Protein AF-A0A2V3IZL9-F1 (afdb_monomer_lite)

Radius of gyration: 16.07 Å; chains: 1; bounding box: 33×41×40 Å

Secondary structure (DSSP, 8-state):
----HHHHHHHHHSHHHHHHHHHHHHHHTT--HHHHTT-BGGGEE-TT-GGGTTS-TT-EEEEESS-SSSSSEEEEE--HHHHHHHHHHHHHS-TT--TTSBS----HHHHHHHHHHHHHHTT-TTS---TTHHHHHHHHHHHHTT--HHHHHHHTT-SSGGG-

InterPro domains:
  IPR011010 DNA breaking-rejoining enzyme, catalytic core [SSF56349] (24-163)
  IPR013762 Integrase-like, catalytic domain superfamily [G3DSA:1.10.443.10] (12-164)

Organism: NCBI:txid448386

pLDDT: mean 85.04, std 13.05, range [33.5, 96.06]

Foldseek 3Di:
DDDPLLVVLVVCQDLLNLLVLLLLQCLQQLHFLVQSQQFAQLFKAAQPRPVCVVDDRRKIWGWRQDAPADGTDIAIRNDNVSRVSLVSLVVSDPPVSDRNHRSGPYDSVSNVVSVCVVCVVVVNNVPPDDSNNSSVVSLVVVVVVVDDLVNSCRSNVHNDSVRD

Structure (mmCIF, N/CA/C/O backbone):
data_AF-A0A2V3IZL9-F1
#
_entry.id   AF-A0A2V3IZL9-F1
#
loop_
_atom_site.group_PDB
_atom_site.id
_atom_site.type_symbol
_atom_site.label_atom_id
_atom_site.label_alt_id
_atom_site.label_comp_id
_atom_site.label_asym_id
_atom_site.label_entity_id
_atom_site.label_seq_id
_atom_site.pdbx_PDB_ins_code
_atom_site.Cartn_x
_atom_site.Cartn_y
_atom_site.Cartn_z
_atom_site.occupancy
_atom_site.B_iso_or_equiv
_atom_site.auth_seq_id
_atom_site.auth_comp_id
_atom_site.auth_asym_id
_atom_site.auth_atom_id
_atom_site.pdbx_PDB_model_num
ATOM 1 N N . MET A 1 1 ? -17.050 20.975 -21.492 1.00 37.88 1 MET A N 1
ATOM 2 C CA . MET A 1 1 ? -16.648 21.228 -20.092 1.00 37.88 1 MET A CA 1
ATOM 3 C C . MET A 1 1 ? -15.256 20.651 -19.922 1.00 37.88 1 MET A C 1
ATOM 5 O O . MET A 1 1 ? -15.121 19.438 -19.833 1.00 37.88 1 MET A O 1
ATOM 9 N N . GLU A 1 2 ? -14.222 21.484 -19.999 1.00 33.50 2 GLU A N 1
ATOM 10 C CA . GLU A 1 2 ? -12.841 21.005 -19.909 1.00 33.50 2 GLU A CA 1
ATOM 11 C C . GLU A 1 2 ? -12.467 20.761 -18.446 1.00 33.50 2 GLU A C 1
ATOM 13 O O . GLU A 1 2 ? -12.505 21.672 -17.619 1.00 33.50 2 GLU A O 1
ATOM 18 N N . PHE A 1 3 ? -12.110 19.520 -18.113 1.00 38.94 3 PHE A N 1
ATOM 19 C CA . PHE A 1 3 ? -11.546 19.213 -16.804 1.00 38.94 3 PHE A CA 1
ATOM 20 C C . PHE A 1 3 ? -10.149 19.829 -16.724 1.00 38.94 3 PHE A C 1
ATOM 22 O O . PHE A 1 3 ? -9.230 19.391 -17.416 1.00 38.94 3 PHE A O 1
ATOM 29 N N . ASN A 1 4 ? -9.978 20.851 -15.883 1.00 41.94 4 ASN A N 1
ATOM 30 C CA . ASN A 1 4 ? -8.697 21.533 -15.747 1.00 41.94 4 ASN A CA 1
ATOM 31 C C . ASN A 1 4 ? -7.680 20.631 -15.021 1.00 41.94 4 ASN A C 1
ATOM 33 O O . ASN A 1 4 ? -7.564 20.636 -13.792 1.00 41.94 4 ASN A O 1
ATOM 37 N N . PHE A 1 5 ? -6.929 19.854 -15.808 1.00 52.66 5 PHE A N 1
ATOM 38 C CA . PHE A 1 5 ? -5.935 18.884 -15.341 1.00 52.66 5 PHE A CA 1
ATOM 39 C C . PHE A 1 5 ? -4.870 19.483 -14.408 1.00 52.66 5 PHE A C 1
ATOM 41 O O . PHE A 1 5 ? -4.310 18.745 -13.599 1.00 52.66 5 PHE A O 1
ATOM 48 N N . SER A 1 6 ? -4.612 20.797 -14.459 1.00 59.06 6 SER A N 1
ATOM 49 C CA . SER A 1 6 ? -3.675 21.452 -13.533 1.00 59.06 6 SER A CA 1
ATOM 50 C C . SER A 1 6 ? -4.178 21.437 -12.083 1.00 59.06 6 SER A C 1
ATOM 52 O O . SER A 1 6 ? -3.415 21.104 -11.177 1.00 59.06 6 SER A O 1
ATOM 54 N N . ILE A 1 7 ? -5.473 21.695 -11.868 1.00 59.00 7 ILE A N 1
ATOM 55 C CA . ILE A 1 7 ? -6.106 21.694 -10.541 1.00 59.00 7 ILE A CA 1
ATOM 56 C C . ILE A 1 7 ? -6.195 20.260 -10.012 1.00 59.00 7 ILE A C 1
ATOM 58 O O . ILE A 1 7 ? -5.825 20.001 -8.869 1.00 59.00 7 ILE A O 1
ATOM 62 N N . VAL A 1 8 ? -6.605 19.308 -10.858 1.00 59.19 8 VAL A N 1
ATOM 63 C CA . VAL A 1 8 ? -6.649 17.880 -10.491 1.00 59.19 8 VAL A CA 1
ATOM 64 C C . VAL A 1 8 ? -5.250 17.370 -10.127 1.00 59.19 8 VAL A C 1
ATOM 66 O O . VAL A 1 8 ? -5.091 16.684 -9.120 1.00 59.19 8 VAL A O 1
ATOM 69 N N . GLY A 1 9 ? -4.224 17.747 -10.896 1.00 60.91 9 GLY A N 1
ATOM 70 C CA . GLY A 1 9 ? -2.834 17.399 -10.608 1.00 60.91 9 GLY A CA 1
ATOM 71 C C . GLY A 1 9 ? -2.327 17.990 -9.290 1.00 60.91 9 GLY A C 1
ATOM 72 O O . GLY A 1 9 ? -1.697 17.279 -8.511 1.00 60.91 9 GLY A O 1
ATOM 73 N N . TYR A 1 10 ? -2.650 19.253 -9.000 1.00 58.81 10 TYR A N 1
ATOM 74 C CA . TYR A 1 10 ? -2.283 19.907 -7.740 1.00 58.81 10 TYR A CA 1
ATOM 75 C C . TYR A 1 10 ? -2.980 19.268 -6.527 1.00 58.81 10 TYR A C 1
ATOM 77 O O . TYR A 1 10 ? -2.335 18.987 -5.518 1.00 58.81 10 TYR A O 1
ATOM 85 N N . LEU A 1 11 ? -4.276 18.954 -6.641 1.00 60.53 11 LEU A N 1
ATOM 86 C CA . LEU A 1 11 ? -5.027 18.259 -5.591 1.00 60.53 11 LEU A CA 1
ATOM 87 C C . LEU A 1 11 ? -4.432 16.872 -5.303 1.00 60.53 11 LEU A C 1
ATOM 89 O O . LEU A 1 11 ? -4.186 16.558 -4.140 1.00 60.53 11 LEU A O 1
ATOM 93 N N . LEU A 1 12 ? -4.109 16.087 -6.339 1.00 70.81 12 LEU A N 1
ATOM 94 C CA . LEU A 1 12 ? -3.459 14.773 -6.203 1.00 70.81 12 LEU A CA 1
ATOM 95 C C . LEU A 1 12 ? -2.086 14.836 -5.507 1.00 70.81 12 LEU A C 1
ATOM 97 O O . LEU A 1 12 ? -1.712 13.880 -4.827 1.00 70.81 12 LEU A O 1
ATOM 101 N N . GLN A 1 13 ? -1.357 15.948 -5.636 1.00 71.69 13 GLN A N 1
ATOM 102 C CA . GLN A 1 13 ? -0.076 16.176 -4.955 1.00 71.69 13 GLN A CA 1
ATOM 103 C C . GLN A 1 13 ? -0.220 16.618 -3.485 1.00 71.69 13 GLN A C 1
ATOM 105 O O . GLN A 1 13 ? 0.776 16.605 -2.757 1.00 71.69 13 GLN A O 1
ATOM 110 N N . SER A 1 14 ? -1.422 16.972 -3.015 1.00 80.81 14 SER A N 1
ATOM 111 C CA . SER A 1 14 ? -1.653 17.369 -1.618 1.00 80.81 14 SER A CA 1
ATOM 112 C C . SER A 1 14 ? -1.311 16.245 -0.627 1.00 80.81 14 SER A C 1
ATOM 114 O O . SER A 1 14 ? -1.488 15.064 -0.926 1.00 80.81 14 SER A O 1
ATOM 116 N N . ASN A 1 15 ? -0.875 16.589 0.592 1.00 82.25 15 ASN A N 1
ATOM 117 C CA . ASN A 1 15 ? -0.517 15.589 1.611 1.00 82.25 15 ASN A CA 1
ATOM 118 C C . ASN A 1 15 ? -1.667 14.615 1.939 1.00 82.25 15 ASN A C 1
ATOM 120 O O . ASN A 1 15 ? -1.412 13.441 2.198 1.00 82.25 15 ASN A O 1
ATOM 124 N N . GLN A 1 16 ? -2.922 15.078 1.902 1.00 84.56 16 GLN A N 1
ATOM 125 C CA . GLN A 1 16 ? -4.099 14.232 2.132 1.00 84.56 16 GLN A CA 1
ATOM 126 C C . GLN A 1 16 ? -4.310 13.251 0.971 1.00 84.56 16 GLN A C 1
ATOM 128 O O . GLN A 1 16 ? -4.436 12.046 1.198 1.00 84.56 16 GLN A O 1
ATOM 133 N N . SER A 1 17 ? -4.268 13.728 -0.279 1.00 87.19 17 SER A N 1
ATOM 134 C CA . SER A 1 17 ? -4.389 12.863 -1.457 1.00 87.19 17 SER A CA 1
ATOM 135 C C . SER A 1 17 ? -3.225 11.882 -1.568 1.00 87.19 17 SER A C 1
ATOM 137 O O . SER A 1 17 ? -3.472 10.689 -1.727 1.00 87.19 17 SER A O 1
ATOM 139 N N . GLN A 1 18 ? -1.979 12.323 -1.374 1.00 92.00 18 GLN A N 1
ATOM 140 C CA . GLN A 1 18 ? -0.821 11.428 -1.297 1.00 92.00 18 GLN A CA 1
ATOM 141 C C . GLN A 1 18 ? -1.012 10.349 -0.223 1.00 92.00 18 GLN A C 1
ATOM 143 O O . GLN A 1 18 ? -0.760 9.174 -0.488 1.00 92.00 18 GLN A O 1
ATOM 148 N N . ALA A 1 19 ? -1.481 10.708 0.979 1.00 92.69 19 ALA A N 1
ATOM 149 C CA . ALA A 1 19 ? -1.709 9.743 2.053 1.00 92.69 19 ALA A CA 1
ATOM 150 C C . ALA A 1 19 ? -2.843 8.757 1.727 1.00 92.69 19 ALA A C 1
ATOM 152 O O . ALA A 1 19 ? -2.721 7.571 2.037 1.00 92.69 19 ALA A O 1
ATOM 153 N N . ALA A 1 20 ? -3.910 9.207 1.062 1.00 91.94 20 ALA A N 1
ATOM 154 C CA . ALA A 1 20 ? -4.998 8.347 0.600 1.00 91.94 20 ALA A CA 1
ATOM 155 C C . ALA A 1 20 ? -4.521 7.371 -0.492 1.00 91.94 20 ALA A C 1
ATOM 157 O O . ALA A 1 20 ? -4.738 6.165 -0.378 1.00 91.94 20 ALA A O 1
ATOM 158 N N . ILE A 1 21 ? -3.788 7.862 -1.496 1.00 92.62 21 ILE A N 1
ATOM 159 C CA . ILE A 1 21 ? -3.204 7.055 -2.580 1.00 92.62 21 ILE A CA 1
ATOM 160 C C . ILE A 1 21 ? -2.223 6.027 -2.002 1.00 92.62 21 ILE A C 1
ATOM 162 O O . ILE A 1 21 ? -2.314 4.841 -2.316 1.00 92.62 21 ILE A O 1
ATOM 166 N N . ALA A 1 22 ? -1.345 6.440 -1.084 1.00 94.38 22 ALA A N 1
ATOM 167 C CA . ALA A 1 22 ? -0.443 5.539 -0.374 1.00 94.38 22 ALA A CA 1
ATOM 168 C C . ALA A 1 22 ? -1.197 4.466 0.431 1.00 94.38 22 ALA A C 1
ATOM 170 O O . ALA A 1 22 ? -0.697 3.351 0.570 1.00 94.38 22 ALA A O 1
ATOM 171 N N . ARG A 1 23 ? -2.399 4.760 0.949 1.00 92.88 23 ARG A N 1
ATOM 172 C CA . ARG A 1 23 ? -3.228 3.795 1.697 1.00 92.88 23 ARG A CA 1
ATOM 173 C C . ARG A 1 23 ? -3.940 2.821 0.762 1.00 92.88 23 ARG A C 1
ATOM 175 O O . ARG A 1 23 ? -3.947 1.633 1.066 1.00 92.88 23 ARG A O 1
ATOM 182 N N . VAL A 1 24 ? -4.394 3.263 -0.411 1.00 92.12 24 VAL A N 1
ATOM 183 C CA . VAL A 1 24 ? -4.887 2.378 -1.485 1.00 92.12 24 VAL A CA 1
ATOM 184 C C . VAL A 1 24 ? -3.777 1.440 -1.984 1.00 92.12 24 VAL A C 1
ATOM 186 O O . VAL A 1 24 ? -3.979 0.230 -2.054 1.00 92.12 24 VAL A O 1
ATOM 189 N N . VAL A 1 25 ? -2.580 1.967 -2.265 1.00 93.00 25 VAL A N 1
ATOM 190 C CA . VAL A 1 25 ? -1.413 1.177 -2.706 1.00 93.00 25 VAL A CA 1
ATOM 191 C C . VAL A 1 25 ? -0.969 0.188 -1.626 1.00 93.00 25 VAL A C 1
ATOM 193 O O . VAL A 1 25 ? -0.754 -0.988 -1.921 1.00 93.00 25 VAL A O 1
ATOM 196 N N . ALA A 1 26 ? -0.874 0.621 -0.366 1.00 93.75 26 ALA A N 1
ATOM 197 C CA . ALA A 1 26 ? -0.451 -0.249 0.727 1.00 93.75 26 ALA A CA 1
ATOM 198 C C . ALA A 1 26 ? -1.475 -1.339 1.058 1.00 93.75 26 ALA A C 1
ATOM 200 O O . ALA A 1 26 ? -1.083 -2.484 1.279 1.00 93.75 26 ALA A O 1
ATOM 201 N N . TRP A 1 27 ? -2.770 -1.018 1.042 1.00 92.06 27 TRP A N 1
ATOM 202 C CA . TRP A 1 27 ? -3.832 -2.007 1.218 1.00 92.06 27 TRP A CA 1
ATOM 203 C C . TRP A 1 27 ? -3.882 -2.992 0.042 1.00 92.06 27 TRP A C 1
ATOM 205 O O . TRP A 1 27 ? -4.098 -4.177 0.264 1.00 92.06 27 TRP A O 1
ATOM 215 N N . SER A 1 28 ? -3.606 -2.564 -1.195 1.00 91.25 28 SER A N 1
ATOM 216 C CA . SER A 1 28 ? -3.596 -3.478 -2.348 1.00 91.25 28 SER A CA 1
ATOM 217 C C . SER A 1 28 ? -2.330 -4.326 -2.505 1.00 91.25 28 SER A C 1
ATOM 219 O O . SER A 1 28 ? -2.432 -5.433 -3.023 1.00 91.25 28 SER A O 1
ATOM 221 N N . GLY A 1 29 ? -1.168 -3.863 -2.030 1.00 90.75 29 GLY A N 1
ATOM 222 C CA . GLY A 1 29 ? 0.095 -4.621 -2.028 1.00 90.75 29 GLY A CA 1
ATOM 223 C C . GLY A 1 29 ? 0.462 -5.274 -0.684 1.00 90.75 29 GLY A C 1
ATOM 224 O O . GLY A 1 29 ? 1.586 -5.750 -0.509 1.00 90.75 29 GLY A O 1
ATOM 225 N N . TYR A 1 30 ? -0.434 -5.264 0.310 1.00 92.06 30 TYR A N 1
ATOM 226 C CA . TYR A 1 30 ? -0.128 -5.702 1.683 1.00 92.06 30 TYR A CA 1
ATOM 227 C C . TYR A 1 30 ? 1.142 -5.035 2.252 1.00 92.06 30 TYR A C 1
ATOM 229 O O . TYR A 1 30 ? 1.972 -5.684 2.899 1.00 92.06 30 TYR A O 1
ATOM 237 N N . LEU A 1 31 ? 1.360 -3.752 1.955 1.00 92.00 31 LEU A N 1
ATOM 238 C CA . LEU A 1 31 ? 2.592 -3.048 2.309 1.00 92.00 31 LEU A CA 1
ATOM 239 C C . LEU A 1 31 ? 2.594 -2.621 3.776 1.00 92.00 31 LEU A C 1
ATOM 241 O O . LEU A 1 31 ? 1.599 -2.160 4.338 1.00 92.00 31 LEU A O 1
ATOM 245 N N . ARG A 1 32 ? 3.760 -2.744 4.400 1.00 91.69 32 ARG A N 1
ATOM 246 C CA . ARG A 1 32 ? 4.077 -2.158 5.699 1.00 91.69 32 ARG A CA 1
ATOM 247 C C . ARG A 1 32 ? 4.225 -0.647 5.526 1.00 91.69 32 ARG A C 1
ATOM 249 O O . ARG A 1 32 ? 4.630 -0.161 4.471 1.00 91.69 32 ARG A O 1
ATOM 256 N N . ALA A 1 33 ? 3.969 0.101 6.597 1.00 92.88 33 ALA A N 1
ATOM 257 C CA . ALA A 1 33 ? 4.085 1.559 6.596 1.00 92.88 33 ALA A CA 1
ATOM 258 C C . ALA A 1 33 ? 5.450 2.065 6.092 1.00 92.88 33 ALA A C 1
ATOM 260 O O . ALA A 1 33 ? 5.510 3.030 5.338 1.00 92.88 33 ALA A O 1
ATOM 261 N N . SER A 1 34 ? 6.532 1.394 6.492 1.00 92.00 34 SER A N 1
ATOM 262 C CA . SER A 1 34 ? 7.906 1.708 6.095 1.00 92.00 34 SER A CA 1
ATOM 263 C C . SER A 1 34 ? 8.219 1.376 4.635 1.00 92.00 34 SER A C 1
ATOM 265 O O . SER A 1 34 ? 9.044 2.058 4.037 1.00 92.00 34 SER A O 1
ATOM 267 N N . GLU A 1 35 ? 7.570 0.363 4.056 1.00 92.94 35 GLU A N 1
ATOM 268 C CA . GLU A 1 35 ? 7.785 -0.050 2.664 1.00 92.94 35 GLU A CA 1
ATOM 269 C C . GLU A 1 35 ? 7.171 0.990 1.713 1.00 92.94 35 GLU A C 1
ATOM 271 O O . GLU A 1 35 ? 7.853 1.505 0.832 1.00 92.94 35 GLU A O 1
ATOM 276 N N . VAL A 1 36 ? 5.916 1.394 1.945 1.00 93.31 36 VAL A N 1
ATOM 277 C CA . VAL A 1 36 ? 5.236 2.395 1.100 1.00 93.31 36 VAL A CA 1
ATOM 278 C C . VAL A 1 36 ? 5.790 3.817 1.278 1.00 93.31 36 VAL A C 1
ATOM 280 O O . VAL A 1 36 ? 5.882 4.556 0.303 1.00 93.31 36 VAL A O 1
ATOM 283 N N . LEU A 1 37 ? 6.230 4.204 2.485 1.00 93.62 37 LEU A N 1
ATOM 284 C CA . LEU A 1 37 ? 6.830 5.528 2.739 1.00 93.62 37 LEU A CA 1
ATOM 285 C C . LEU A 1 37 ? 8.277 5.669 2.228 1.00 93.62 37 LEU A C 1
ATOM 287 O O . LEU A 1 37 ? 8.823 6.774 2.245 1.00 93.62 37 LEU A O 1
ATOM 291 N N . ASN A 1 38 ? 8.907 4.582 1.773 1.00 92.19 38 ASN A N 1
ATOM 292 C CA . ASN A 1 38 ? 10.237 4.596 1.150 1.00 92.19 38 ASN A CA 1
ATOM 293 C C . ASN A 1 38 ? 10.240 4.077 -0.297 1.00 92.19 38 ASN A C 1
ATOM 295 O O . ASN A 1 38 ? 11.301 3.966 -0.905 1.00 92.19 38 ASN A O 1
ATOM 299 N N . LEU A 1 39 ? 9.061 3.818 -0.864 1.00 92.06 39 LEU A N 1
ATOM 300 C CA . LEU A 1 39 ? 8.889 3.432 -2.258 1.00 92.06 39 LEU A CA 1
ATOM 301 C C . LEU A 1 39 ? 9.360 4.561 -3.194 1.00 92.06 39 LEU A C 1
ATOM 303 O O . LEU A 1 39 ? 9.000 5.726 -3.003 1.00 92.06 39 LEU A O 1
ATOM 307 N N . THR A 1 40 ? 10.134 4.214 -4.222 1.00 92.44 40 THR A N 1
ATOM 308 C CA . THR A 1 40 ? 10.597 5.122 -5.288 1.00 92.44 40 THR A CA 1
ATOM 309 C C . THR A 1 40 ? 10.043 4.688 -6.641 1.00 92.44 40 THR A C 1
ATOM 311 O O . THR A 1 40 ? 9.646 3.535 -6.806 1.00 92.44 40 THR A O 1
ATOM 314 N N . TRP A 1 41 ? 10.000 5.584 -7.629 1.00 91.69 41 TRP A N 1
ATOM 315 C CA . TRP A 1 41 ? 9.412 5.263 -8.939 1.00 91.69 41 TRP A CA 1
ATOM 316 C C . TRP A 1 41 ? 10.158 4.155 -9.709 1.00 91.69 41 TRP A C 1
ATOM 318 O O . TRP A 1 41 ? 9.528 3.444 -10.486 1.00 91.69 41 TRP A O 1
ATOM 328 N N . ALA A 1 42 ? 11.446 3.932 -9.421 1.00 90.31 42 ALA A N 1
ATOM 329 C CA . ALA A 1 42 ? 12.259 2.796 -9.881 1.00 90.31 42 ALA A CA 1
ATOM 330 C C . ALA A 1 42 ? 11.758 1.431 -9.387 1.00 90.31 42 ALA A C 1
ATOM 332 O O . ALA A 1 42 ? 12.214 0.395 -9.862 1.00 90.31 42 ALA A O 1
ATOM 333 N N . LEU A 1 43 ? 10.887 1.436 -8.381 1.00 91.81 43 LEU A N 1
ATOM 334 C CA . LEU A 1 43 ? 10.328 0.259 -7.732 1.00 91.81 43 LEU A CA 1
ATOM 335 C C . LEU A 1 43 ? 8.822 0.135 -8.001 1.00 91.81 43 LEU A C 1
ATOM 337 O O . LEU A 1 43 ? 8.156 -0.602 -7.282 1.00 91.81 43 LEU A O 1
ATOM 341 N N . VAL A 1 44 ? 8.283 0.850 -9.001 1.00 93.00 44 VAL A N 1
ATOM 342 C CA . VAL A 1 44 ? 6.866 0.807 -9.397 1.00 93.00 44 VAL A CA 1
ATOM 343 C C . VAL A 1 44 ? 6.725 0.485 -10.883 1.00 93.00 44 VAL A C 1
ATOM 345 O O . VAL A 1 44 ? 6.861 1.369 -11.736 1.00 93.00 44 VAL A O 1
ATOM 348 N N . ALA A 1 45 ? 6.357 -0.763 -11.162 1.00 94.00 45 ALA A N 1
ATO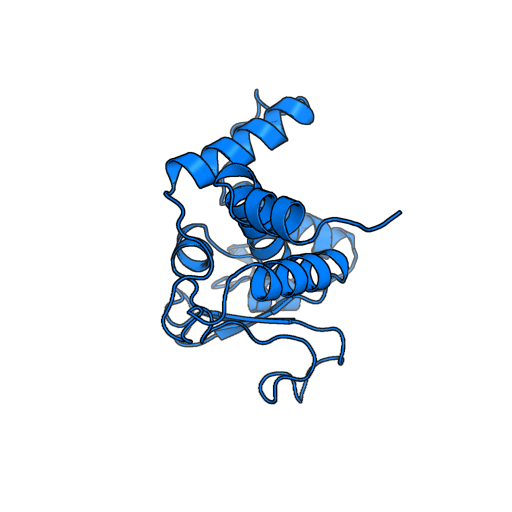M 349 C CA . ALA A 1 45 ? 5.921 -1.205 -12.479 1.00 94.00 45 ALA A CA 1
ATOM 350 C C . ALA A 1 45 ? 4.433 -0.858 -12.682 1.00 94.00 45 ALA A C 1
ATOM 352 O O . ALA A 1 45 ? 3.612 -1.011 -11.771 1.00 94.00 45 ALA A O 1
ATOM 353 N N . LEU A 1 46 ? 4.077 -0.396 -13.880 1.00 94.25 46 LEU A N 1
ATOM 354 C CA . LEU A 1 46 ? 2.699 -0.114 -14.308 1.00 94.25 46 LEU A CA 1
ATOM 355 C C . LEU A 1 46 ? 2.356 -0.950 -15.552 1.00 94.25 46 LEU A C 1
ATOM 357 O O . LEU A 1 46 ? 3.286 -1.334 -16.257 1.00 94.25 46 LEU A O 1
ATOM 361 N N . PRO A 1 47 ? 1.066 -1.189 -15.862 1.00 94.88 47 PRO A N 1
ATOM 362 C CA . PRO A 1 47 ? 0.628 -1.864 -17.087 1.00 94.88 47 PRO A CA 1
ATOM 363 C C . PRO A 1 47 ? 1.462 -1.516 -18.330 1.00 94.88 47 PRO A C 1
ATOM 365 O O . PRO A 1 47 ? 1.558 -0.349 -18.709 1.00 94.88 47 PRO A O 1
ATOM 368 N N . GLY A 1 48 ? 2.072 -2.537 -18.941 1.00 91.00 48 GLY A N 1
ATOM 369 C CA . GLY A 1 48 ? 2.989 -2.407 -20.084 1.00 91.00 48 GLY A CA 1
ATOM 370 C C . GLY A 1 48 ? 4.489 -2.358 -19.745 1.00 91.00 48 GLY A C 1
ATOM 371 O O . GLY A 1 48 ? 5.307 -2.417 -20.659 1.00 91.00 48 GLY A O 1
ATOM 372 N N . ASP A 1 49 ? 4.879 -2.285 -18.470 1.00 92.25 49 ASP A N 1
ATOM 373 C CA . ASP A 1 49 ? 6.284 -2.383 -18.043 1.00 92.25 49 ASP A CA 1
ATOM 374 C C . ASP A 1 49 ? 6.832 -3.818 -18.247 1.00 92.25 49 ASP A C 1
ATOM 376 O O . ASP A 1 49 ? 6.172 -4.776 -17.832 1.00 92.25 49 ASP A O 1
ATOM 380 N N . PRO A 1 50 ? 8.035 -4.016 -18.828 1.00 89.56 50 PRO A N 1
ATOM 381 C CA . PRO A 1 50 ? 8.630 -5.343 -19.020 1.00 89.56 50 PRO A CA 1
ATOM 382 C C . PRO A 1 50 ? 8.757 -6.200 -17.747 1.00 89.56 50 PRO A C 1
ATOM 384 O O . PRO A 1 50 ? 8.719 -7.430 -17.840 1.00 89.56 50 PRO A O 1
ATOM 387 N N . MET A 1 51 ? 8.849 -5.590 -16.555 1.00 85.06 51 MET A N 1
ATOM 388 C CA . MET A 1 51 ? 8.846 -6.313 -15.271 1.00 85.06 51 MET A CA 1
ATOM 389 C C . MET A 1 51 ? 7.533 -7.071 -15.002 1.00 85.06 51 MET A C 1
ATOM 391 O O . MET A 1 51 ? 7.510 -7.978 -14.173 1.00 85.06 51 MET A O 1
ATOM 395 N N . LEU A 1 52 ? 6.446 -6.722 -15.696 1.00 91.06 52 LEU A N 1
ATOM 396 C CA . LEU A 1 52 ? 5.121 -7.335 -15.562 1.00 91.06 52 LEU A CA 1
ATOM 397 C C . LEU A 1 52 ? 4.838 -8.432 -16.602 1.00 91.06 52 LEU A C 1
ATOM 399 O O . LEU A 1 52 ? 3.718 -8.924 -16.663 1.00 91.06 52 LEU A O 1
ATOM 403 N N . SER A 1 53 ? 5.831 -8.850 -17.390 1.00 89.31 53 SER A N 1
ATOM 404 C CA . SER A 1 53 ? 5.687 -9.830 -18.488 1.00 89.31 53 SER A CA 1
ATOM 405 C C . SER A 1 53 ? 5.059 -11.185 -18.105 1.00 89.31 53 SER A C 1
ATOM 407 O O . SER A 1 53 ? 4.501 -11.851 -18.972 1.00 89.31 53 SER A O 1
ATOM 409 N N . TYR A 1 54 ? 5.093 -11.572 -16.825 1.00 88.56 54 TYR A N 1
ATOM 410 C CA . TYR A 1 54 ? 4.461 -12.793 -16.292 1.00 88.56 54 TYR A CA 1
ATOM 411 C C . TYR A 1 54 ? 3.117 -12.551 -15.572 1.00 88.56 54 TYR A C 1
ATOM 413 O O . TYR A 1 54 ? 2.576 -13.464 -14.949 1.00 88.56 54 TYR A O 1
ATOM 421 N N . TYR A 1 55 ? 2.575 -11.331 -15.621 1.00 89.62 55 TYR A N 1
ATOM 422 C CA . TYR A 1 55 ? 1.331 -10.931 -14.956 1.00 89.62 55 TYR A CA 1
ATOM 423 C C . TYR A 1 55 ? 0.246 -10.528 -15.974 1.00 89.62 55 TYR A C 1
ATOM 425 O O . TYR A 1 55 ? 0.567 -10.125 -17.092 1.00 89.62 55 TYR A O 1
ATOM 433 N N . PRO A 1 56 ? -1.053 -10.582 -15.608 1.00 91.62 56 PRO A N 1
ATOM 434 C CA . PRO A 1 56 ? -2.128 -10.043 -16.442 1.00 91.62 56 PRO A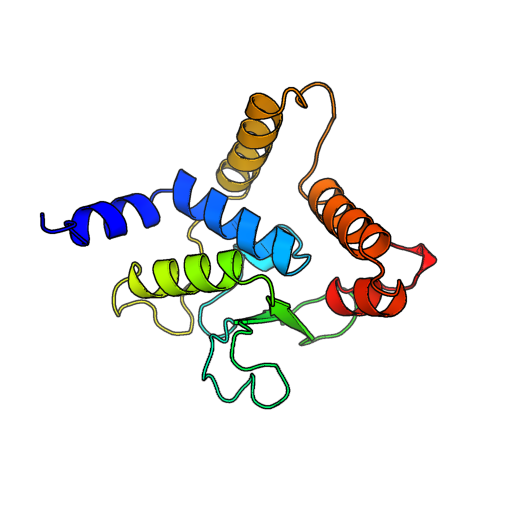 CA 1
ATOM 435 C C . PRO A 1 56 ? -1.881 -8.571 -16.792 1.00 91.62 56 PRO A C 1
ATOM 437 O O . PRO A 1 56 ? -1.476 -7.801 -15.922 1.00 91.62 56 PRO A O 1
ATOM 440 N N . SER A 1 57 ? -2.176 -8.164 -18.027 1.00 90.19 57 SER A N 1
ATOM 441 C CA . SER A 1 57 ? -1.804 -6.850 -18.582 1.00 90.19 57 SER A CA 1
ATOM 442 C C . SER A 1 57 ? -2.319 -5.633 -17.799 1.00 90.19 57 SER A C 1
ATOM 444 O O . SER A 1 57 ? -1.665 -4.594 -17.811 1.00 90.19 57 SER A O 1
ATOM 446 N N . GLU A 1 58 ? -3.441 -5.747 -17.081 1.00 92.31 58 GLU A N 1
ATOM 447 C CA . GLU A 1 58 ? -3.966 -4.686 -16.201 1.00 92.31 58 GLU A CA 1
ATOM 448 C C . GLU A 1 58 ? -3.247 -4.577 -14.835 1.00 92.31 58 GLU A C 1
ATOM 450 O O . GLU A 1 58 ? -3.589 -3.716 -14.027 1.00 92.31 58 GLU A O 1
ATOM 455 N N . THR A 1 59 ? -2.261 -5.427 -14.541 1.00 93.38 59 THR A N 1
ATOM 456 C CA . THR A 1 59 ? -1.556 -5.457 -13.247 1.00 93.38 59 THR A CA 1
ATOM 457 C C . THR A 1 59 ? -0.547 -4.309 -13.136 1.00 93.38 59 THR A C 1
ATOM 459 O O . THR A 1 59 ? 0.217 -4.059 -14.061 1.00 93.38 59 THR A O 1
ATOM 462 N N . ALA A 1 60 ? -0.487 -3.639 -11.983 1.00 94.81 60 ALA A N 1
ATOM 463 C CA . ALA A 1 60 ? 0.692 -2.873 -11.556 1.00 94.81 60 ALA A CA 1
ATOM 464 C C . ALA A 1 60 ? 1.469 -3.677 -10.505 1.00 94.81 60 ALA A C 1
ATOM 466 O O . ALA A 1 60 ? 0.987 -4.697 -10.018 1.00 94.81 60 ALA A O 1
ATOM 467 N N . GLY A 1 61 ? 2.639 -3.221 -10.071 1.00 93.69 61 GLY A N 1
ATOM 468 C CA . GLY A 1 61 ? 3.297 -3.853 -8.928 1.00 93.69 61 GLY A CA 1
ATOM 469 C C . GLY A 1 61 ? 4.471 -3.071 -8.372 1.00 93.69 61 GLY A C 1
ATOM 470 O O . GLY A 1 61 ? 4.902 -2.073 -8.953 1.00 93.69 61 GLY A O 1
ATOM 471 N N . VAL A 1 62 ? 4.962 -3.516 -7.216 1.00 93.50 62 VAL A N 1
ATOM 472 C CA . VAL A 1 62 ? 6.065 -2.858 -6.511 1.00 93.50 62 VAL A CA 1
ATOM 473 C C . VAL A 1 62 ? 7.182 -3.816 -6.115 1.00 93.50 62 VAL A C 1
ATOM 475 O O . VAL A 1 62 ? 6.936 -4.927 -5.646 1.00 93.50 62 VAL A O 1
ATOM 478 N N . CYS A 1 63 ? 8.422 -3.360 -6.274 1.00 91.38 63 CYS A N 1
ATOM 479 C CA . CYS A 1 63 ? 9.630 -4.089 -5.894 1.00 91.38 63 CYS A CA 1
ATOM 480 C C . CYS A 1 63 ? 10.076 -3.660 -4.491 1.00 91.38 63 CYS A C 1
ATOM 482 O O . CYS A 1 63 ? 10.602 -2.562 -4.312 1.00 91.38 63 CYS A O 1
ATOM 484 N N . ILE A 1 64 ? 9.912 -4.514 -3.481 1.00 88.00 64 ILE A N 1
ATOM 485 C CA . ILE A 1 64 ? 10.378 -4.210 -2.123 1.00 88.00 64 ILE A CA 1
ATOM 486 C C . ILE A 1 64 ? 11.798 -4.755 -1.956 1.00 88.00 64 ILE A C 1
ATOM 488 O O . ILE A 1 64 ? 11.988 -5.969 -1.878 1.00 88.00 64 ILE A O 1
ATOM 492 N N . LYS A 1 65 ? 12.795 -3.857 -1.924 1.00 76.81 65 LYS A N 1
ATOM 493 C CA . LYS A 1 65 ? 14.217 -4.217 -1.759 1.00 76.81 65 LYS A CA 1
ATOM 494 C C . LYS A 1 65 ? 14.468 -4.913 -0.421 1.00 76.81 65 LYS A C 1
ATOM 496 O O . LYS A 1 65 ? 14.921 -6.053 -0.391 1.00 76.81 65 LYS A O 1
ATOM 501 N N . ASP A 1 66 ? 14.104 -4.237 0.664 1.00 69.62 66 ASP A N 1
ATOM 502 C CA . ASP A 1 66 ? 14.400 -4.661 2.029 1.00 69.62 66 ASP A CA 1
ATOM 503 C C . ASP A 1 66 ? 13.141 -5.245 2.674 1.00 69.62 66 ASP A C 1
ATOM 505 O O . ASP A 1 66 ? 12.236 -4.520 3.094 1.00 69.62 66 ASP A O 1
ATOM 509 N N . THR A 1 67 ? 13.063 -6.574 2.749 1.00 63.88 67 THR A N 1
ATOM 510 C CA . THR A 1 67 ? 11.986 -7.276 3.463 1.00 63.88 67 THR A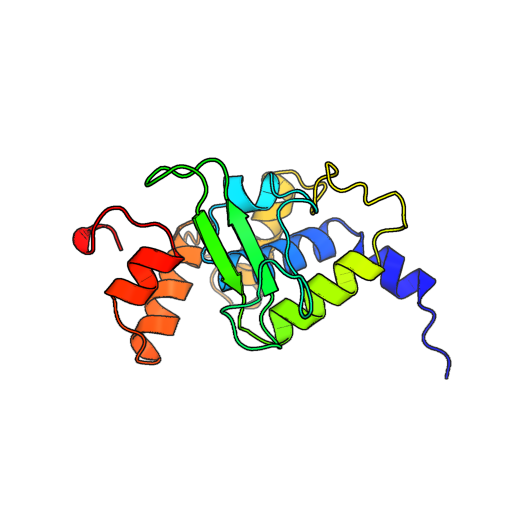 CA 1
ATOM 511 C C . THR A 1 67 ? 12.565 -8.097 4.613 1.00 63.88 67 THR A C 1
ATOM 513 O O . THR A 1 67 ? 13.713 -8.532 4.567 1.00 63.88 67 THR A O 1
ATOM 516 N N . LYS A 1 68 ? 11.746 -8.371 5.638 1.00 59.84 68 LYS A N 1
ATOM 517 C CA . LYS A 1 68 ? 12.124 -9.267 6.746 1.00 59.84 68 LYS A CA 1
ATOM 518 C C . LYS A 1 68 ? 12.269 -10.744 6.338 1.00 59.84 68 LYS A C 1
ATOM 520 O O . LYS A 1 68 ? 12.693 -11.544 7.163 1.00 59.84 68 LYS A O 1
ATOM 525 N N . THR A 1 69 ? 11.846 -11.113 5.131 1.00 58.16 69 THR A N 1
ATOM 526 C CA . THR A 1 69 ? 11.669 -12.505 4.693 1.00 5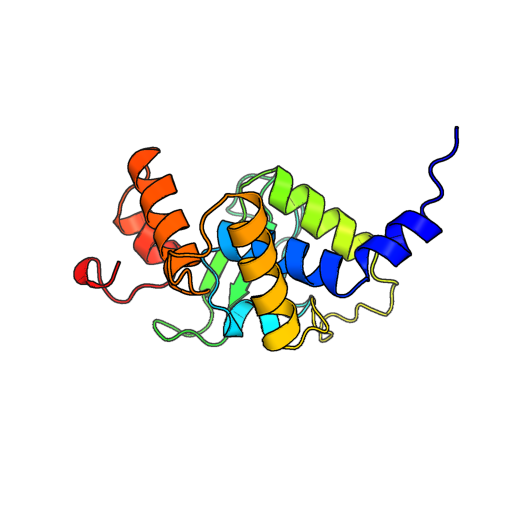8.16 69 THR A CA 1
ATOM 527 C C . THR A 1 69 ? 12.706 -12.927 3.659 1.00 58.16 69 THR A C 1
ATOM 529 O O . THR A 1 69 ? 13.358 -13.948 3.852 1.00 58.16 69 THR A O 1
ATOM 532 N N . ARG A 1 70 ? 12.885 -12.146 2.585 1.00 60.81 70 ARG A N 1
ATOM 533 C CA . ARG A 1 70 ? 13.962 -12.273 1.578 1.00 60.81 70 ARG A CA 1
ATOM 534 C C . ARG A 1 70 ? 14.271 -10.901 0.955 1.00 60.81 70 ARG A C 1
ATOM 536 O O . ARG A 1 70 ? 13.342 -10.102 0.822 1.00 60.81 70 ARG A O 1
ATOM 543 N N . PRO A 1 71 ? 15.515 -10.602 0.546 1.00 63.41 71 PRO A N 1
ATOM 544 C CA . PRO A 1 71 ? 15.792 -9.399 -0.238 1.00 63.41 71 PRO A CA 1
ATOM 545 C C . PRO A 1 71 ? 15.069 -9.462 -1.597 1.00 63.41 71 PRO A C 1
ATOM 547 O O . PRO A 1 71 ? 14.894 -10.547 -2.147 1.00 63.41 71 PRO A O 1
ATOM 550 N N . PHE A 1 72 ? 14.660 -8.303 -2.119 1.00 71.06 72 PHE A N 1
ATOM 551 C CA . PHE A 1 72 ? 13.984 -8.103 -3.412 1.00 71.06 72 PHE A CA 1
ATOM 552 C C . PHE A 1 72 ? 12.768 -9.015 -3.660 1.00 71.06 72 PHE A C 1
ATOM 554 O O . PHE A 1 72 ? 12.844 -10.009 -4.378 1.00 71.06 72 PHE A O 1
ATOM 561 N N . GLN A 1 73 ? 11.602 -8.633 -3.126 1.00 85.00 73 GLN A N 1
ATOM 562 C CA . GLN A 1 73 ? 10.329 -9.300 -3.435 1.00 85.00 73 GLN A CA 1
ATOM 563 C C . GLN A 1 73 ? 9.420 -8.403 -4.285 1.00 85.00 73 GLN A C 1
ATOM 565 O O . GLN A 1 73 ? 9.144 -7.260 -3.912 1.00 85.00 73 GLN A O 1
ATOM 570 N N . PHE A 1 74 ? 8.934 -8.932 -5.412 1.00 88.75 74 PHE A N 1
ATOM 571 C CA . PHE A 1 74 ? 7.896 -8.290 -6.221 1.00 88.75 74 PHE A CA 1
ATOM 572 C C . PHE A 1 74 ? 6.511 -8.509 -5.602 1.00 88.75 74 PHE A C 1
ATOM 574 O O . PHE A 1 74 ? 6.217 -9.576 -5.062 1.00 88.75 74 PHE A O 1
ATOM 581 N N . VAL A 1 75 ? 5.657 -7.493 -5.690 1.00 91.00 75 VAL A N 1
ATOM 582 C CA . VAL A 1 75 ? 4.322 -7.471 -5.090 1.00 91.00 75 VAL A CA 1
ATOM 583 C C . VAL A 1 75 ? 3.312 -6.987 -6.138 1.00 91.00 75 VAL A C 1
ATOM 585 O O . VAL A 1 75 ? 3.324 -5.797 -6.470 1.00 91.00 75 VAL A O 1
ATOM 588 N N . PRO A 1 76 ? 2.429 -7.857 -6.662 1.00 92.38 76 PRO A N 1
ATOM 589 C CA . PRO A 1 76 ? 1.414 -7.450 -7.627 1.00 92.38 76 PRO A CA 1
ATOM 590 C C . PRO A 1 76 ? 0.299 -6.623 -6.971 1.00 92.38 76 PRO A C 1
ATOM 592 O O . PRO A 1 76 ? -0.169 -6.911 -5.870 1.00 92.38 76 PRO A O 1
ATOM 595 N N . ILE A 1 77 ? -0.158 -5.610 -7.700 1.00 92.88 77 ILE A N 1
ATOM 596 C CA . ILE A 1 77 ? -1.302 -4.745 -7.416 1.00 92.88 77 ILE A CA 1
ATOM 597 C C . ILE A 1 77 ? -2.298 -4.977 -8.557 1.00 92.88 77 ILE A C 1
ATOM 599 O O . ILE A 1 77 ? -2.270 -4.298 -9.581 1.00 92.88 77 ILE A O 1
ATOM 603 N N . SER A 1 78 ? -3.166 -5.975 -8.385 1.00 86.44 78 SER A N 1
ATOM 604 C CA . SER A 1 78 ? -4.140 -6.401 -9.407 1.00 86.44 78 SER A CA 1
ATOM 605 C C . SER A 1 78 ? -5.535 -5.783 -9.235 1.00 86.44 78 SER A C 1
ATOM 607 O O . SER A 1 78 ? -6.440 -6.085 -10.006 1.00 86.44 78 SER A O 1
ATOM 609 N N . ARG A 1 79 ? -5.751 -4.928 -8.221 1.00 88.69 79 ARG A N 1
ATOM 610 C CA . ARG A 1 79 ? -7.035 -4.231 -8.028 1.00 88.69 79 ARG A CA 1
ATOM 611 C C . ARG A 1 79 ? -7.107 -3.009 -8.949 1.00 88.69 79 ARG A C 1
ATOM 613 O O . ARG A 1 79 ? -6.374 -2.043 -8.731 1.00 88.69 79 ARG A O 1
ATOM 620 N N . LYS A 1 80 ? -8.005 -3.045 -9.937 1.00 89.06 80 LYS A N 1
ATOM 621 C CA . LYS A 1 80 ? -8.124 -2.072 -11.039 1.00 89.06 80 LYS A CA 1
ATOM 622 C C . LYS A 1 80 ? -8.157 -0.613 -10.573 1.00 89.06 80 LYS A C 1
ATOM 624 O O . LYS A 1 80 ? -7.375 0.199 -11.057 1.00 89.06 80 LYS A O 1
ATOM 629 N N . GLU A 1 81 ? -8.955 -0.287 -9.561 1.00 88.31 81 GLU A N 1
ATOM 630 C CA . GLU A 1 81 ? -9.023 1.066 -8.983 1.00 88.31 81 GLU A CA 1
ATOM 631 C C . GLU A 1 81 ? -7.666 1.531 -8.427 1.00 88.31 81 GLU A C 1
ATOM 633 O O . GLU A 1 81 ? -7.282 2.684 -8.604 1.00 88.31 81 GLU A O 1
ATOM 638 N N . SER A 1 82 ? -6.897 0.634 -7.797 1.00 91.50 82 SER A N 1
ATOM 639 C CA . SER A 1 82 ? -5.558 0.946 -7.277 1.00 91.50 82 SER A CA 1
ATOM 640 C C . SER A 1 82 ? -4.548 1.196 -8.397 1.00 91.50 82 SER A C 1
ATOM 642 O O . SER A 1 82 ? -3.718 2.094 -8.273 1.00 91.50 82 SER A O 1
ATOM 644 N N . VAL A 1 83 ? -4.644 0.444 -9.497 1.00 92.94 83 VAL A N 1
ATOM 645 C CA . VAL A 1 83 ? -3.821 0.632 -10.702 1.00 92.94 83 VAL A CA 1
ATOM 646 C C . VAL A 1 83 ? -4.136 1.973 -11.364 1.00 92.94 83 VAL A C 1
ATOM 648 O O . VAL A 1 83 ? -3.224 2.756 -11.626 1.00 92.94 83 VAL A O 1
ATOM 651 N N . ILE A 1 84 ? -5.423 2.278 -11.566 1.00 90.56 84 ILE A N 1
ATOM 652 C CA . ILE A 1 84 ? -5.896 3.542 -12.150 1.00 90.56 84 ILE A CA 1
ATOM 653 C C . ILE A 1 84 ? -5.419 4.734 -11.316 1.00 90.56 84 ILE A C 1
ATOM 655 O O . ILE A 1 84 ? -4.853 5.677 -11.869 1.00 90.56 84 ILE A O 1
ATOM 659 N N . VAL A 1 85 ? -5.596 4.685 -9.992 1.00 89.62 85 VAL A N 1
ATOM 660 C CA . VAL A 1 85 ? -5.196 5.769 -9.083 1.00 89.62 85 VAL A CA 1
ATOM 661 C C . VAL A 1 85 ? -3.672 5.947 -9.057 1.00 89.62 85 VAL A C 1
ATOM 663 O O . VAL A 1 85 ? -3.198 7.078 -9.150 1.00 89.62 85 VAL A O 1
ATOM 666 N N . LEU A 1 86 ? -2.886 4.865 -9.018 1.00 90.56 86 LEU A N 1
ATOM 667 C CA . LEU A 1 86 ? -1.419 4.940 -9.050 1.00 90.56 86 LEU A CA 1
ATOM 668 C C . LEU A 1 86 ? -0.887 5.466 -10.398 1.00 90.56 86 LEU A C 1
ATOM 670 O O . LEU A 1 86 ? 0.036 6.282 -10.421 1.00 90.56 86 LEU A O 1
ATOM 674 N N . ALA A 1 87 ? -1.494 5.065 -11.518 1.00 90.25 87 ALA A N 1
ATOM 675 C CA . ALA A 1 87 ? -1.138 5.544 -12.856 1.00 90.25 87 ALA A CA 1
ATOM 676 C C . ALA A 1 87 ? -1.619 6.982 -13.132 1.00 90.25 87 ALA A C 1
ATOM 678 O O . ALA A 1 87 ? -0.979 7.720 -13.882 1.00 90.25 87 ALA A O 1
ATOM 679 N N . ALA A 1 88 ? -2.736 7.419 -12.543 1.00 87.94 88 ALA A N 1
ATOM 680 C CA . ALA A 1 88 ? -3.141 8.826 -12.530 1.00 87.94 88 ALA A CA 1
ATOM 681 C C . ALA A 1 88 ? -2.162 9.666 -11.696 1.00 87.94 88 ALA A C 1
ATOM 683 O O . ALA A 1 88 ? -1.694 10.703 -12.160 1.00 87.94 88 ALA A O 1
ATOM 684 N N . TYR A 1 89 ? -1.767 9.172 -10.521 1.00 89.38 89 TYR A N 1
ATOM 685 C CA . TYR A 1 89 ? -0.807 9.845 -9.654 1.00 89.38 89 TYR A CA 1
ATOM 686 C C . TYR A 1 89 ? 0.580 9.990 -10.309 1.00 89.38 89 TYR A C 1
ATOM 688 O O . TYR A 1 89 ? 1.088 11.110 -10.366 1.00 89.38 89 TYR A O 1
ATOM 696 N N . LYS A 1 90 ? 1.133 8.933 -10.935 1.00 88.75 90 LYS A N 1
ATOM 697 C CA . LYS A 1 90 ? 2.410 9.003 -11.689 1.00 88.75 90 LYS A CA 1
ATOM 698 C C . LYS A 1 90 ? 2.376 10.018 -12.841 1.00 88.75 90 LYS A C 1
ATOM 700 O O . LYS A 1 90 ? 3.399 10.615 -13.154 1.00 88.75 90 LYS A O 1
ATOM 705 N N . ARG A 1 91 ? 1.207 10.236 -13.461 1.00 86.06 91 ARG A N 1
ATOM 706 C CA . ARG A 1 91 ? 1.001 11.275 -14.491 1.00 86.06 91 ARG A CA 1
ATOM 707 C C . ARG A 1 91 ? 0.809 12.678 -13.905 1.00 86.06 91 ARG A C 1
ATOM 709 O O . ARG A 1 91 ? 1.112 13.654 -14.580 1.00 86.06 91 ARG A O 1
ATOM 716 N N . SER A 1 92 ? 0.315 12.789 -12.669 1.00 82.81 92 SER A N 1
ATOM 717 C CA . SER A 1 92 ? 0.185 14.069 -11.957 1.00 82.81 92 SER A CA 1
ATOM 718 C C . SER A 1 92 ? 1.521 14.590 -11.417 1.00 82.81 92 SER A C 1
ATOM 720 O O . SER A 1 92 ? 1.714 15.801 -11.323 1.00 82.81 92 SER A O 1
ATOM 722 N N . THR A 1 93 ? 2.466 13.702 -11.096 1.00 78.19 93 THR A N 1
ATOM 723 C CA . THR A 1 93 ? 3.853 14.073 -10.793 1.00 78.19 93 THR A CA 1
ATOM 724 C C . THR A 1 93 ? 4.585 14.439 -12.087 1.00 78.19 93 THR A C 1
ATOM 726 O O . THR A 1 93 ? 4.668 13.621 -13.000 1.00 78.19 93 THR A O 1
ATOM 729 N N . ARG A 1 94 ? 5.101 15.674 -12.171 1.00 64.81 94 ARG A N 1
ATOM 730 C CA . ARG A 1 94 ? 5.798 16.227 -13.353 1.00 64.81 94 ARG A CA 1
ATOM 731 C C . ARG A 1 94 ? 7.053 15.411 -13.754 1.00 64.81 94 ARG A C 1
ATOM 733 O O . ARG A 1 94 ? 7.527 14.617 -12.944 1.00 64.81 94 ARG A O 1
ATOM 740 N N . PRO A 1 95 ? 7.638 15.624 -14.959 1.00 51.19 95 PRO A N 1
ATOM 741 C CA . PRO A 1 95 ? 8.758 14.824 -15.496 1.00 51.19 95 PRO A CA 1
ATOM 742 C C . PRO A 1 95 ? 10.015 14.695 -14.613 1.00 51.19 95 PRO A C 1
ATOM 744 O O . PRO A 1 95 ? 10.837 13.812 -14.833 1.00 51.19 95 PRO A O 1
ATOM 747 N N . GLU A 1 96 ? 10.150 15.523 -13.577 1.00 49.84 96 GLU A N 1
ATOM 748 C CA . GLU A 1 96 ? 11.151 15.400 -12.506 1.00 49.84 96 GLU A CA 1
ATOM 749 C C . GLU A 1 96 ? 10.925 14.197 -11.563 1.00 49.84 96 GLU A C 1
ATOM 751 O O . GLU A 1 96 ? 11.711 13.972 -10.637 1.00 49.84 96 GLU A O 1
ATOM 756 N N . ALA A 1 97 ? 9.918 13.359 -11.834 1.00 58.34 97 ALA A N 1
ATOM 757 C CA . ALA A 1 97 ? 9.784 11.987 -11.342 1.00 58.34 97 ALA A CA 1
ATOM 758 C C . ALA A 1 97 ? 10.906 11.063 -11.876 1.00 58.34 97 ALA A C 1
ATOM 760 O O . ALA A 1 97 ? 10.658 9.995 -12.440 1.00 58.34 97 ALA A O 1
ATOM 761 N N . ARG A 1 98 ? 12.168 11.468 -11.660 1.00 72.12 98 ARG A N 1
ATOM 762 C CA . ARG A 1 98 ? 13.368 10.639 -11.804 1.00 72.12 98 ARG A CA 1
ATOM 763 C C . ARG A 1 98 ? 13.111 9.309 -11.101 1.00 72.12 98 ARG A C 1
ATOM 765 O O . ARG A 1 98 ? 12.561 9.289 -10.004 1.00 72.12 98 ARG A O 1
ATOM 772 N N . MET A 1 99 ? 13.579 8.209 -11.683 1.00 78.19 99 MET A N 1
ATOM 773 C CA . MET A 1 99 ? 13.382 6.855 -11.141 1.00 78.19 99 MET A CA 1
ATOM 774 C C . MET A 1 99 ? 13.743 6.748 -9.640 1.00 78.19 99 MET A C 1
ATOM 776 O O . MET A 1 99 ? 13.068 6.068 -8.876 1.00 78.19 99 MET A O 1
ATOM 780 N N . GLN A 1 100 ? 14.768 7.467 -9.177 1.00 83.12 100 GLN A N 1
ATOM 781 C CA . GLN A 1 100 ? 15.198 7.443 -7.772 1.00 83.12 100 GLN A CA 1
ATOM 782 C C . GLN A 1 100 ? 14.332 8.291 -6.812 1.00 83.12 100 GLN A C 1
ATOM 784 O O . GLN A 1 100 ? 14.448 8.125 -5.600 1.00 83.12 100 GLN A O 1
ATOM 789 N N . SER A 1 101 ? 13.455 9.168 -7.313 1.00 88.69 101 SER A N 1
ATOM 790 C CA . SER A 1 101 ? 12.555 9.986 -6.491 1.00 88.69 101 SER A CA 1
ATOM 791 C C . SER A 1 101 ? 11.532 9.119 -5.749 1.00 88.69 101 SER A C 1
ATOM 793 O O . SER A 1 101 ? 11.016 8.139 -6.298 1.00 88.69 101 SER A O 1
ATOM 795 N N . LYS A 1 102 ? 11.198 9.497 -4.506 1.00 90.44 102 LYS A N 1
ATOM 796 C CA . LYS A 1 102 ? 10.106 8.864 -3.751 1.00 90.44 102 LYS A CA 1
ATOM 797 C C . LYS A 1 102 ? 8.773 9.020 -4.483 1.00 90.44 102 LYS A C 1
ATOM 799 O O . LYS A 1 102 ? 8.500 10.062 -5.071 1.00 90.44 102 LYS A O 1
ATOM 804 N N . VAL A 1 103 ? 7.927 7.997 -4.376 1.00 92.06 103 VAL A N 1
ATOM 805 C CA . VAL A 1 103 ? 6.532 8.042 -4.837 1.00 92.06 103 VAL A CA 1
ATOM 806 C C . VAL A 1 103 ? 5.729 9.016 -3.972 1.00 92.06 103 VAL A C 1
ATOM 808 O O . VAL A 1 103 ? 4.986 9.840 -4.494 1.00 92.06 103 VAL A O 1
ATOM 811 N N . PHE A 1 104 ? 5.914 8.960 -2.650 1.00 92.06 104 PHE A N 1
ATOM 812 C CA . PHE A 1 104 ? 5.193 9.795 -1.688 1.00 92.06 104 PHE A CA 1
ATOM 813 C C . PHE A 1 104 ? 6.162 10.614 -0.830 1.00 92.06 104 PHE A C 1
ATOM 815 O O . PHE A 1 104 ? 7.068 10.062 -0.200 1.00 92.06 104 PHE A O 1
ATOM 822 N N . THR A 1 105 ? 5.943 11.924 -0.749 1.00 90.62 105 THR A N 1
ATOM 823 C CA . THR A 1 105 ? 6.712 12.869 0.079 1.00 90.62 105 THR A CA 1
ATOM 824 C C . THR A 1 105 ? 6.050 13.052 1.449 1.00 90.62 105 THR A C 1
ATOM 826 O O . THR A 1 105 ? 5.782 14.167 1.887 1.00 90.62 105 THR A O 1
ATOM 829 N N . LEU A 1 106 ? 5.734 11.937 2.115 1.00 91.38 106 LEU A N 1
ATOM 830 C CA . LEU A 1 106 ? 4.925 11.902 3.336 1.00 91.38 106 LEU A CA 1
ATOM 831 C C . LEU A 1 106 ? 5.748 11.629 4.598 1.00 91.38 106 LEU A C 1
ATOM 833 O O . LEU A 1 106 ? 6.638 10.777 4.613 1.00 91.38 106 LEU A O 1
ATOM 837 N N . THR A 1 107 ? 5.349 12.260 5.703 1.00 92.50 107 THR A N 1
ATOM 838 C CA . THR A 1 107 ? 5.736 11.825 7.052 1.00 92.50 107 THR A CA 1
ATOM 839 C C . THR A 1 107 ? 4.856 10.658 7.512 1.00 92.50 107 THR A C 1
ATOM 841 O O . THR A 1 107 ? 3.712 10.511 7.070 1.00 92.50 107 THR A O 1
ATOM 844 N N . TYR A 1 108 ? 5.344 9.846 8.460 1.00 93.88 108 TYR A N 1
ATOM 845 C CA . TYR A 1 108 ? 4.511 8.808 9.085 1.00 93.88 108 TYR A CA 1
ATOM 846 C C . TYR A 1 108 ? 3.274 9.399 9.788 1.00 93.88 108 TYR A C 1
ATOM 848 O O . TYR A 1 108 ? 2.223 8.763 9.788 1.00 93.88 108 TYR A O 1
ATOM 856 N N . SER A 1 109 ? 3.373 10.623 10.325 1.00 93.38 109 SER A N 1
ATOM 857 C CA . SER A 1 109 ? 2.257 11.309 10.989 1.00 93.38 109 SER A CA 1
ATOM 858 C C . SER A 1 109 ? 1.110 11.610 10.018 1.00 93.38 109 SER A C 1
ATOM 860 O O . SER A 1 109 ? 0.018 11.084 10.208 1.00 93.38 109 SER A O 1
ATOM 862 N N . ALA A 1 110 ? 1.364 12.335 8.919 1.00 92.38 110 ALA A N 1
ATOM 863 C CA . ALA A 1 110 ? 0.337 12.640 7.911 1.00 92.38 110 ALA A C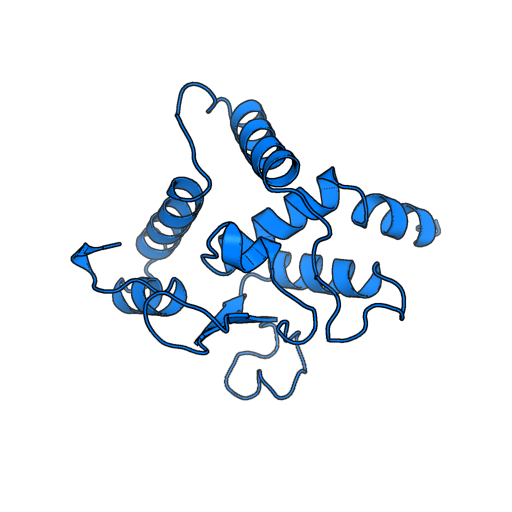A 1
ATOM 864 C C . ALA A 1 110 ? -0.273 11.360 7.306 1.00 92.38 110 ALA A C 1
ATOM 866 O O . ALA A 1 110 ? -1.485 11.225 7.138 1.00 92.38 110 ALA A O 1
ATOM 867 N N . TYR A 1 111 ? 0.577 10.363 7.061 1.00 93.69 111 TYR A N 1
ATOM 868 C CA . TYR A 1 111 ? 0.167 9.041 6.608 1.00 93.69 111 TYR A CA 1
ATOM 869 C C . TYR A 1 111 ? -0.750 8.307 7.607 1.00 93.69 111 TYR A C 1
ATOM 871 O O . TYR A 1 111 ? -1.690 7.629 7.184 1.00 93.69 111 TYR A O 1
ATOM 879 N N . HIS A 1 112 ? -0.495 8.417 8.915 1.00 92.88 112 HIS A N 1
ATOM 880 C CA . HIS A 1 112 ? -1.318 7.809 9.964 1.00 92.88 112 HIS A CA 1
ATOM 881 C C . HIS A 1 112 ? -2.602 8.604 10.241 1.00 92.88 112 HIS A C 1
ATOM 883 O O . HIS A 1 112 ? -3.650 7.992 10.426 1.00 92.88 112 HIS A O 1
ATOM 889 N N . GLN A 1 113 ? -2.560 9.938 10.175 1.00 92.25 113 GLN A N 1
ATOM 890 C CA . GLN A 1 113 ? -3.742 10.804 10.262 1.00 92.25 113 GLN A CA 1
ATOM 891 C C . GLN A 1 113 ? -4.797 10.422 9.215 1.00 92.25 113 GLN A C 1
ATOM 893 O O . GLN A 1 113 ? -5.973 10.339 9.550 1.00 92.25 113 GLN A O 1
ATOM 898 N N . GLN A 1 114 ? -4.392 10.068 7.989 1.00 92.50 114 GLN A N 1
ATOM 899 C CA . GLN A 1 114 ? -5.324 9.579 6.965 1.00 92.50 114 GLN A CA 1
ATOM 900 C C . GLN A 1 114 ? -6.005 8.246 7.338 1.00 92.50 114 GLN A C 1
ATOM 902 O O . GLN A 1 114 ? -7.147 8.013 6.946 1.00 92.50 114 GLN A O 1
ATOM 907 N N . LEU A 1 115 ? -5.337 7.372 8.105 1.00 91.44 115 LEU A N 1
ATOM 908 C CA . LEU A 1 115 ? -5.961 6.152 8.632 1.00 91.44 115 LEU A CA 1
ATOM 909 C C . LEU A 1 115 ? -6.974 6.491 9.733 1.00 91.44 115 LEU A C 1
ATOM 911 O O . LEU A 1 115 ? -8.071 5.946 9.720 1.00 91.44 115 LEU A O 1
ATOM 915 N N . GLN A 1 116 ? -6.637 7.416 10.637 1.00 92.94 116 GLN A N 1
ATOM 916 C CA . GLN A 1 116 ? -7.556 7.870 11.688 1.00 92.94 116 GLN A CA 1
ATOM 917 C C . GLN A 1 116 ? -8.783 8.590 11.109 1.00 92.94 116 GLN A C 1
ATOM 919 O O . GLN A 1 116 ? -9.900 8.349 11.552 1.00 92.94 116 GLN A O 1
ATOM 924 N N . LEU A 1 117 ? -8.605 9.396 10.057 1.00 91.69 117 LEU A N 1
ATOM 925 C CA . LEU A 1 117 ? -9.702 10.019 9.312 1.00 91.69 117 LEU A CA 1
ATOM 926 C C . LEU A 1 117 ? -10.627 8.968 8.677 1.00 91.69 117 LEU A C 1
ATOM 928 O O . LEU A 1 117 ? -11.843 9.072 8.805 1.00 91.69 117 LEU A O 1
ATOM 932 N N . ALA A 1 118 ? -10.066 7.928 8.051 1.00 89.31 118 ALA A N 1
ATOM 933 C CA . ALA A 1 118 ? -10.858 6.823 7.512 1.00 89.31 118 ALA A CA 1
ATOM 934 C C . ALA A 1 118 ? -11.607 6.046 8.613 1.00 89.31 118 ALA A C 1
ATOM 936 O O . ALA A 1 118 ? -12.761 5.680 8.415 1.00 89.31 118 ALA A O 1
ATOM 937 N N . CYS A 1 119 ? -10.993 5.839 9.783 1.00 90.75 119 CYS A N 1
ATOM 938 C CA . CYS A 1 119 ? -11.663 5.206 10.923 1.00 90.75 119 CYS A CA 1
ATOM 939 C C . CYS A 1 119 ? -12.785 6.095 11.483 1.00 90.75 119 CYS A C 1
ATOM 941 O O . CYS A 1 119 ? -13.861 5.584 11.766 1.00 90.75 119 CYS A O 1
ATOM 943 N N . SER A 1 120 ? -12.582 7.414 11.561 1.00 93.31 120 SER A N 1
ATOM 944 C CA . SER A 1 120 ? -13.607 8.394 11.954 1.00 93.31 120 SER A CA 1
ATOM 945 C C . SER A 1 120 ? -14.839 8.340 11.047 1.00 93.31 120 SER A C 1
ATOM 947 O O . SER A 1 120 ? -15.951 8.142 11.527 1.00 93.31 120 SER A O 1
ATOM 949 N N . ILE A 1 121 ? -14.633 8.401 9.727 1.00 91.56 121 ILE A N 1
ATOM 950 C CA . ILE A 1 121 ? -15.708 8.347 8.719 1.00 91.56 121 ILE A CA 1
ATOM 951 C C . ILE A 1 121 ? -16.502 7.028 8.784 1.00 91.56 121 ILE A C 1
ATOM 953 O O . ILE A 1 121 ? -17.682 7.007 8.443 1.00 91.56 121 ILE A O 1
ATOM 957 N N . LEU A 1 122 ? -15.875 5.936 9.232 1.00 90.12 122 LEU A N 1
ATOM 958 C CA . LEU A 1 122 ? -16.494 4.612 9.358 1.00 90.12 122 LEU A CA 1
ATOM 959 C C . LEU A 1 122 ? -17.040 4.303 10.767 1.00 90.12 122 LEU A C 1
ATOM 961 O O . LEU A 1 122 ? -17.530 3.197 10.982 1.00 90.12 122 LEU A O 1
ATOM 965 N N . GLY A 1 123 ? -16.947 5.228 11.731 1.00 93.69 123 GLY A N 1
ATOM 966 C CA . GLY A 1 123 ? -17.377 4.989 13.118 1.00 93.69 123 GLY A CA 1
ATOM 967 C C . GLY A 1 123 ? -16.489 4.005 13.897 1.00 93.69 123 GLY A C 1
ATOM 968 O O . GLY A 1 123 ? -16.960 3.335 14.807 1.00 93.69 123 GLY A O 1
ATOM 969 N N . LEU A 1 124 ? -15.208 3.888 13.530 1.00 92.38 124 LEU A N 1
ATOM 970 C CA . LEU A 1 124 ? -14.265 2.882 14.039 1.00 92.38 124 LEU A CA 1
ATOM 971 C C . LEU A 1 124 ? -13.187 3.438 14.993 1.00 92.38 124 LEU A C 1
ATOM 973 O O . LEU A 1 124 ? -12.181 2.767 15.211 1.00 92.38 124 LEU A O 1
ATOM 977 N N . LEU A 1 125 ? -13.341 4.648 15.543 1.00 88.19 125 LEU A N 1
ATOM 978 C CA . LEU A 1 125 ? -12.299 5.286 16.375 1.00 88.19 125 LEU A CA 1
ATOM 979 C C . LEU A 1 125 ? -12.034 4.574 17.710 1.00 88.19 125 LEU A C 1
ATOM 981 O O . LEU A 1 125 ? -10.902 4.600 18.193 1.00 88.19 125 LEU A O 1
ATOM 985 N N . ASP A 1 126 ? -13.039 3.907 18.279 1.00 91.56 126 ASP A N 1
ATOM 986 C CA . ASP A 1 126 ? -12.885 3.121 19.512 1.00 91.56 126 ASP A CA 1
ATOM 987 C C . ASP A 1 126 ? -12.012 1.871 19.297 1.00 91.56 126 ASP A C 1
ATOM 989 O O . ASP A 1 126 ? -11.371 1.360 20.222 1.00 91.56 126 ASP A O 1
ATOM 993 N N . PHE A 1 127 ? -11.910 1.404 18.048 1.00 86.88 127 PHE A N 1
ATOM 994 C CA . PHE A 1 127 ? -10.976 0.359 17.658 1.00 86.88 127 PHE A CA 1
ATOM 995 C C . PHE A 1 127 ? -9.597 0.974 17.402 1.00 86.88 127 PHE A C 1
ATOM 997 O O . PHE A 1 127 ? -9.426 1.874 16.583 1.00 86.88 127 PHE A O 1
ATOM 1004 N N . ARG A 1 128 ? -8.556 0.428 18.042 1.00 87.94 128 ARG A N 1
ATOM 1005 C CA . ARG A 1 128 ? -7.160 0.881 17.876 1.00 87.94 128 ARG A CA 1
ATOM 1006 C C . ARG A 1 128 ? -6.550 0.432 16.537 1.00 87.94 128 ARG A C 1
ATOM 1008 O O . ARG A 1 128 ? -5.526 -0.252 16.512 1.00 87.94 128 ARG A O 1
ATOM 1015 N N . ILE A 1 129 ? -7.177 0.789 15.415 1.00 90.62 129 ILE A N 1
ATOM 1016 C CA . ILE A 1 129 ? -6.775 0.379 14.065 1.00 90.62 129 ILE A CA 1
ATOM 1017 C C . ILE A 1 129 ? -5.401 0.962 13.719 1.00 90.62 129 ILE A C 1
ATOM 1019 O O . ILE A 1 129 ? -5.220 2.154 13.474 1.00 90.62 129 ILE A O 1
ATOM 1023 N N . THR A 1 130 ? -4.399 0.087 13.668 1.00 92.25 130 THR A N 1
ATOM 1024 C CA . THR A 1 130 ? -3.042 0.448 13.254 1.00 92.25 130 THR A CA 1
ATOM 1025 C C . THR A 1 130 ? -2.825 0.182 11.768 1.00 92.25 130 THR A C 1
ATOM 1027 O O . THR A 1 130 ? -3.498 -0.636 11.141 1.00 92.25 130 THR A O 1
ATOM 1030 N N . SER A 1 131 ? -1.775 0.790 11.214 1.00 91.31 131 SER A N 1
ATOM 1031 C CA . SER A 1 131 ? -1.267 0.482 9.871 1.00 91.31 131 SER A CA 1
ATOM 1032 C C . SER A 1 131 ? -0.921 -1.004 9.660 1.00 91.31 131 SER A C 1
ATOM 1034 O O . SER A 1 131 ? -0.798 -1.443 8.520 1.00 91.31 131 SER A O 1
ATOM 1036 N N . HIS A 1 132 ? -0.718 -1.770 10.740 1.00 91.56 132 HIS A N 1
ATOM 1037 C CA . HIS A 1 132 ? -0.483 -3.211 10.690 1.00 91.56 132 HIS A CA 1
ATOM 1038 C C . HIS A 1 132 ? -1.801 -3.999 10.702 1.00 91.56 132 HIS A C 1
ATOM 1040 O O . HIS A 1 132 ? -1.973 -4.891 9.876 1.00 91.56 132 HIS A O 1
ATOM 1046 N N . LEU A 1 133 ? -2.768 -3.611 11.543 1.00 91.00 133 LEU A N 1
ATOM 1047 C CA . LEU A 1 133 ? -4.108 -4.209 11.548 1.00 91.00 133 LEU A CA 1
ATOM 1048 C C . LEU A 1 133 ? -4.839 -3.990 10.217 1.00 91.00 133 LEU A C 1
ATOM 1050 O O . LEU A 1 133 ? -5.432 -4.926 9.700 1.00 91.00 133 LEU A O 1
ATOM 1054 N N . ALA A 1 134 ? -4.708 -2.818 9.586 1.00 90.62 134 ALA A N 1
ATOM 1055 C CA . ALA A 1 134 ? -5.259 -2.573 8.246 1.00 90.62 134 ALA A CA 1
ATOM 1056 C C . ALA A 1 134 ? -4.679 -3.517 7.164 1.00 90.62 134 ALA A C 1
ATOM 1058 O O . ALA A 1 134 ? -5.355 -3.845 6.189 1.00 90.62 134 ALA A O 1
ATOM 1059 N N . ARG A 1 135 ? -3.438 -3.989 7.350 1.00 92.25 135 ARG A N 1
ATOM 1060 C CA . ARG A 1 135 ? -2.762 -4.961 6.472 1.00 92.25 135 ARG A CA 1
ATOM 1061 C C . ARG A 1 135 ? -3.257 -6.394 6.713 1.00 92.25 135 ARG A C 1
ATOM 1063 O O . ARG A 1 135 ? -3.395 -7.148 5.756 1.00 92.25 135 ARG A O 1
ATOM 1070 N N . ILE A 1 136 ? -3.559 -6.746 7.966 1.00 91.31 136 ILE A N 1
ATOM 1071 C CA . ILE A 1 136 ? -4.209 -8.017 8.339 1.00 91.31 136 ILE A CA 1
ATOM 1072 C C . ILE A 1 136 ? -5.672 -8.024 7.865 1.00 91.31 136 ILE A C 1
ATOM 1074 O O . ILE A 1 136 ? -6.130 -9.010 7.304 1.00 91.31 136 ILE A O 1
ATOM 1078 N N . GLY A 1 137 ? -6.380 -6.893 7.949 1.00 91.44 137 GLY A N 1
ATOM 1079 C CA . GLY A 1 137 ? -7.726 -6.736 7.388 1.00 91.44 137 GLY A CA 1
ATOM 1080 C C . GLY A 1 137 ? -7.793 -7.022 5.882 1.00 91.44 137 GLY A C 1
ATOM 1081 O O . GLY A 1 137 ? -8.777 -7.586 5.413 1.00 91.44 137 GLY A O 1
ATOM 1082 N N . ARG A 1 138 ? -6.724 -6.729 5.121 1.00 91.19 138 ARG A N 1
ATOM 1083 C CA . ARG A 1 138 ? -6.607 -7.172 3.720 1.00 91.19 138 ARG A CA 1
ATOM 1084 C C . ARG A 1 138 ? -6.408 -8.686 3.585 1.00 91.19 138 ARG A C 1
ATOM 1086 O O . ARG A 1 138 ? -6.956 -9.275 2.657 1.00 91.19 138 ARG A O 1
ATOM 1093 N N . ALA A 1 139 ? -5.628 -9.316 4.466 1.00 92.56 139 ALA A N 1
ATOM 1094 C CA . ALA A 1 139 ? -5.467 -10.774 4.481 1.00 92.56 139 ALA A CA 1
ATOM 1095 C C . ALA A 1 139 ? -6.799 -11.471 4.733 1.00 92.56 139 ALA A C 1
ATOM 1097 O O . ALA A 1 139 ? -7.194 -12.313 3.934 1.00 92.56 139 ALA A O 1
ATOM 1098 N N . LEU A 1 140 ? -7.524 -11.040 5.766 1.00 92.88 140 LEU A N 1
ATOM 1099 C CA . LEU A 1 140 ? -8.848 -11.557 6.086 1.00 92.88 140 LEU A CA 1
ATOM 1100 C C . LEU A 1 140 ? -9.841 -11.345 4.931 1.00 92.88 140 LEU A C 1
ATOM 1102 O O . LEU A 1 140 ? -10.528 -12.286 4.552 1.00 92.88 140 LEU A O 1
ATOM 1106 N N . HIS A 1 141 ? -9.864 -10.154 4.320 1.00 92.56 141 HIS A N 1
ATOM 1107 C CA . HIS A 1 141 ? -10.690 -9.867 3.140 1.00 92.56 141 HIS A CA 1
ATOM 1108 C C . HIS A 1 141 ? -10.415 -10.836 1.980 1.00 92.56 141 HIS A C 1
ATOM 1110 O O . HIS A 1 141 ? -11.343 -11.433 1.444 1.00 92.56 141 HIS A O 1
ATOM 1116 N N . ASP A 1 142 ? -9.150 -11.009 1.584 1.00 93.31 142 ASP A N 1
ATOM 1117 C CA . ASP A 1 142 ? -8.811 -11.883 0.456 1.00 93.31 142 ASP A CA 1
ATOM 1118 C C . ASP A 1 142 ? -9.020 -13.370 0.780 1.00 93.31 142 ASP A C 1
ATOM 1120 O O . ASP A 1 142 ? -9.409 -14.126 -0.106 1.00 93.31 142 ASP A O 1
ATOM 1124 N N . PHE A 1 143 ? -8.811 -13.783 2.033 1.00 94.31 143 PHE A N 1
ATOM 1125 C CA . PHE A 1 143 ? -9.082 -15.147 2.491 1.00 94.31 143 PHE A CA 1
ATOM 1126 C C . PHE A 1 143 ? -10.582 -15.467 2.441 1.00 94.31 143 PHE A C 1
ATOM 1128 O O . PHE A 1 143 ? -10.980 -16.484 1.879 1.00 94.31 143 PHE A O 1
ATOM 1135 N N . VAL A 1 144 ? -11.428 -14.556 2.936 1.00 96.06 144 VAL A N 1
ATOM 1136 C CA . VAL A 1 144 ? -12.897 -14.651 2.831 1.00 96.06 144 VAL A CA 1
ATOM 1137 C C . VAL A 1 144 ? -13.360 -14.612 1.367 1.00 96.06 144 VAL A C 1
ATOM 1139 O O . VAL A 1 144 ? -14.331 -15.275 1.017 1.00 96.06 144 VAL A O 1
ATOM 1142 N N . ALA A 1 145 ? -12.631 -13.920 0.486 1.00 93.75 145 ALA A N 1
ATOM 1143 C CA . ALA A 1 145 ? -12.840 -13.949 -0.964 1.00 93.75 145 ALA A CA 1
ATOM 1144 C C . ALA A 1 145 ? -12.276 -15.211 -1.667 1.00 93.75 145 ALA A C 1
ATOM 1146 O O . ALA A 1 145 ? -12.174 -15.233 -2.894 1.00 93.75 145 ALA A O 1
ATOM 1147 N N . GLY A 1 146 ? -11.900 -16.259 -0.922 1.00 95.00 146 GLY A N 1
ATOM 1148 C CA . GLY A 1 146 ? -11.496 -17.565 -1.458 1.00 95.00 146 GLY A CA 1
ATOM 1149 C C . GLY A 1 146 ? -10.033 -17.681 -1.902 1.00 95.00 146 GLY A C 1
ATOM 1150 O O . GLY A 1 146 ? -9.659 -18.670 -2.533 1.00 95.00 146 GLY A O 1
ATOM 1151 N N . LYS A 1 147 ? -9.180 -16.698 -1.597 1.00 93.56 147 LYS A N 1
ATOM 1152 C CA . LYS A 1 147 ? -7.748 -16.743 -1.927 1.00 93.56 147 LYS A CA 1
ATOM 1153 C C . LYS A 1 147 ? -6.987 -17.589 -0.904 1.00 93.56 147 LYS A C 1
ATOM 1155 O O . LYS A 1 147 ? -7.154 -17.409 0.300 1.00 93.56 147 LYS A O 1
ATOM 1160 N N . SER A 1 148 ? -6.114 -18.477 -1.380 1.00 94.12 148 SER A N 1
ATOM 1161 C CA . SER A 1 148 ? -5.385 -19.406 -0.508 1.00 94.12 148 SER A CA 1
ATOM 1162 C C . SER A 1 148 ? -4.474 -18.685 0.500 1.00 94.12 148 SER A C 1
ATOM 1164 O O . SER A 1 148 ? -3.901 -17.627 0.207 1.00 94.12 148 SER A O 1
ATOM 1166 N N . ALA A 1 149 ? -4.318 -19.270 1.691 1.00 92.12 149 ALA A N 1
ATOM 1167 C CA . ALA A 1 149 ? -3.511 -18.693 2.765 1.00 92.12 149 ALA A CA 1
ATOM 1168 C C . ALA A 1 149 ? -2.030 -18.562 2.363 1.00 92.12 149 ALA A C 1
ATOM 1170 O O . ALA A 1 149 ? -1.378 -17.578 2.707 1.00 92.12 149 ALA A O 1
ATOM 1171 N N . GLU A 1 150 ? -1.522 -19.492 1.555 1.00 90.75 150 GLU A N 1
ATOM 1172 C CA . GLU A 1 150 ? -0.167 -19.489 0.994 1.00 90.75 150 GLU A CA 1
ATOM 1173 C C . GLU A 1 150 ? 0.021 -18.305 0.040 1.00 90.75 150 GLU A C 1
ATOM 1175 O O . GLU A 1 150 ? 1.007 -17.576 0.147 1.00 90.75 150 GLU A O 1
ATOM 1180 N N . SER A 1 151 ? -0.947 -18.054 -0.851 1.00 89.12 151 SER A N 1
ATOM 1181 C CA . SER A 1 151 ? -0.930 -16.902 -1.763 1.00 89.12 151 SER A CA 1
ATOM 1182 C C . SER A 1 151 ? -0.883 -15.579 -0.991 1.00 89.12 151 SER A C 1
ATOM 1184 O O . SER A 1 151 ? -0.102 -14.683 -1.320 1.00 89.12 151 SER A O 1
ATOM 1186 N N . ILE A 1 152 ? -1.673 -15.464 0.080 1.00 91.31 152 ILE A N 1
ATOM 1187 C CA . ILE A 1 152 ? -1.701 -14.280 0.948 1.00 91.31 152 ILE A CA 1
ATOM 1188 C C . ILE A 1 152 ? -0.369 -14.127 1.700 1.00 91.31 152 ILE A C 1
ATOM 1190 O O . ILE A 1 152 ? 0.219 -13.041 1.679 1.00 91.31 152 ILE A O 1
ATOM 1194 N N . ALA A 1 153 ? 0.139 -15.207 2.303 1.00 89.12 153 ALA A N 1
ATOM 1195 C CA . ALA A 1 153 ? 1.397 -15.228 3.049 1.00 89.12 153 ALA A CA 1
ATOM 1196 C C . ALA A 1 153 ? 2.601 -14.835 2.176 1.00 89.12 153 ALA A C 1
ATOM 1198 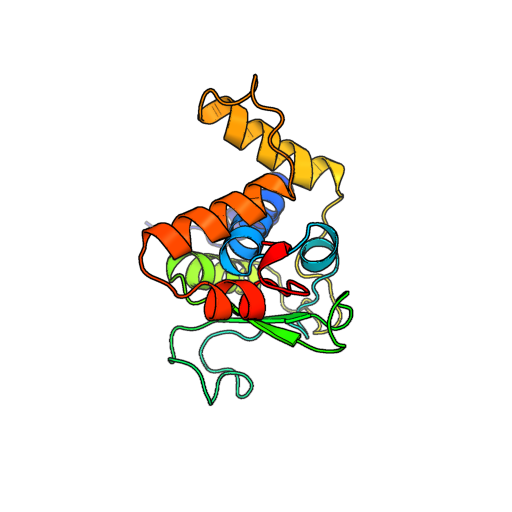O O . ALA A 1 153 ? 3.417 -14.007 2.593 1.00 89.12 153 ALA A O 1
ATOM 1199 N N . ILE A 1 154 ? 2.669 -15.361 0.946 1.00 86.75 154 ILE A N 1
ATOM 1200 C CA . ILE A 1 154 ? 3.680 -15.013 -0.061 1.00 86.75 154 ILE A CA 1
ATOM 1201 C C . ILE A 1 154 ? 3.574 -13.529 -0.425 1.00 86.75 154 ILE A C 1
ATOM 1203 O O . ILE A 1 154 ? 4.547 -12.789 -0.256 1.00 86.75 154 ILE A O 1
ATOM 1207 N N . ILE A 1 155 ? 2.402 -13.069 -0.885 1.00 86.94 155 ILE A N 1
ATOM 1208 C CA . ILE A 1 155 ? 2.237 -11.702 -1.406 1.00 86.94 155 ILE A CA 1
ATOM 1209 C C . ILE A 1 155 ? 2.516 -10.668 -0.315 1.00 86.94 155 ILE A C 1
ATOM 1211 O O . ILE A 1 155 ? 3.240 -9.707 -0.570 1.00 86.94 155 ILE A O 1
ATOM 1215 N N . GLY A 1 156 ? 1.993 -10.856 0.900 1.00 88.44 156 GLY A N 1
ATOM 1216 C CA . GLY A 1 156 ? 2.226 -9.951 2.028 1.00 88.44 156 GLY A CA 1
ATOM 1217 C C . GLY A 1 156 ? 3.468 -10.252 2.864 1.00 88.44 156 GLY A C 1
ATOM 1218 O O . GLY A 1 156 ? 3.657 -9.619 3.907 1.00 88.44 156 GLY A O 1
ATOM 1219 N N . ARG A 1 157 ? 4.353 -11.138 2.390 1.00 88.38 157 ARG A N 1
ATOM 1220 C CA . ARG A 1 157 ? 5.724 -11.300 2.902 1.00 88.38 157 ARG A CA 1
ATOM 1221 C C . ARG A 1 157 ? 5.734 -11.661 4.392 1.00 88.38 157 ARG A C 1
ATOM 1223 O O . ARG A 1 157 ? 6.396 -11.006 5.206 1.00 88.38 157 ARG A O 1
ATOM 1230 N N . TRP A 1 158 ? 4.921 -12.651 4.749 1.00 86.06 158 TRP A N 1
ATOM 1231 C CA . TRP A 1 158 ? 4.904 -13.305 6.058 1.00 86.06 158 TRP A CA 1
ATOM 1232 C C . TRP A 1 158 ? 5.948 -14.431 6.111 1.00 86.06 158 TRP A C 1
ATOM 1234 O O . TRP A 1 158 ? 6.350 -14.959 5.077 1.00 86.06 158 TRP A O 1
ATOM 1244 N N . LYS A 1 159 ? 6.434 -14.761 7.314 1.00 80.69 159 LYS A N 1
ATOM 1245 C CA . LYS A 1 159 ? 7.501 -15.760 7.509 1.00 80.69 159 LYS A CA 1
ATOM 1246 C C . LYS A 1 159 ? 6.983 -17.197 7.376 1.00 80.69 159 LYS A C 1
ATOM 1248 O O . LYS A 1 159 ? 7.661 -18.049 6.814 1.00 80.69 159 LYS A O 1
ATOM 1253 N N . ASP A 1 160 ? 5.792 -17.429 7.910 1.00 79.25 160 ASP A N 1
ATOM 1254 C CA . ASP A 1 160 ? 5.106 -18.710 8.037 1.00 79.25 160 ASP A CA 1
ATOM 1255 C C . ASP A 1 160 ? 3.590 -18.448 8.151 1.00 79.25 160 ASP A C 1
ATOM 1257 O O . ASP A 1 160 ? 3.177 -17.315 8.416 1.00 79.25 160 ASP A O 1
ATOM 1261 N N . LEU A 1 161 ? 2.753 -19.470 7.932 1.00 77.88 161 LEU A N 1
ATOM 1262 C CA . LEU A 1 161 ? 1.286 -19.336 7.995 1.00 77.88 161 LEU A CA 1
ATOM 1263 C C . LEU A 1 161 ? 0.781 -19.000 9.410 1.00 77.88 161 LEU A C 1
ATOM 1265 O O . LEU A 1 161 ? -0.235 -18.333 9.557 1.00 77.88 161 LEU A O 1
ATOM 1269 N N . SER A 1 162 ? 1.524 -19.394 10.447 1.00 75.62 162 SER A N 1
ATOM 1270 C CA . SER A 1 162 ? 1.277 -19.030 11.850 1.00 75.62 162 SER A CA 1
ATOM 1271 C C . SER A 1 162 ? 1.498 -17.544 12.166 1.00 75.62 162 SER A C 1
ATOM 1273 O O . SER A 1 162 ? 1.101 -17.089 13.234 1.00 75.62 162 SER A O 1
ATOM 1275 N N . SER A 1 163 ? 2.120 -16.782 11.261 1.00 68.06 163 SER A N 1
ATOM 1276 C CA . SER A 1 163 ? 2.370 -15.344 11.425 1.00 68.06 163 SER A CA 1
ATOM 1277 C C . SER A 1 163 ? 1.285 -14.436 10.814 1.00 68.06 163 SER A C 1
ATOM 1279 O O . SER A 1 163 ? 1.475 -13.217 10.854 1.00 68.06 163 SER A O 1
ATOM 1281 N N . LEU A 1 164 ? 0.248 -14.992 10.165 1.00 59.88 164 LEU A N 1
ATOM 1282 C CA . LEU A 1 164 ? -0.649 -14.279 9.233 1.00 59.88 164 LEU A CA 1
ATOM 1283 C C . LEU A 1 164 ? -1.459 -13.133 9.883 1.00 59.88 164 LEU A C 1
ATOM 1285 O O . LEU A 1 164 ? -2.352 -13.426 10.701 1.00 59.88 164 LEU A O 1
#

Sequence (164 aa):
MEFNFSIVGYLLQSNQSQAAIARVVAWSGYLRASEVLNLTWALVALPGDPMLSYYPSETAGVCIKDTKTRPFQFVPISRKESVIVLAAYKRSTRPEARMQSKVFTLTYSAYHQQLQLACSILGLLDFRITSHLARIGRALHDFVAGKSAESIAIIGRWKDLSSL